Protein AF-A0AA38IDM6-F1 (afdb_monomer_lite)

Structure (mmCIF, N/CA/C/O backbone):
data_AF-A0AA38IDM6-F1
#
_entry.id   AF-A0AA38IDM6-F1
#
loop_
_atom_site.group_PDB
_atom_site.id
_atom_site.type_symbol
_atom_site.label_atom_id
_atom_site.label_alt_id
_atom_site.label_comp_id
_atom_site.label_asym_id
_atom_site.label_entity_id
_atom_site.label_seq_id
_atom_site.pdbx_PDB_ins_code
_atom_site.Cartn_x
_atom_site.Cartn_y
_atom_site.Cartn_z
_atom_site.occ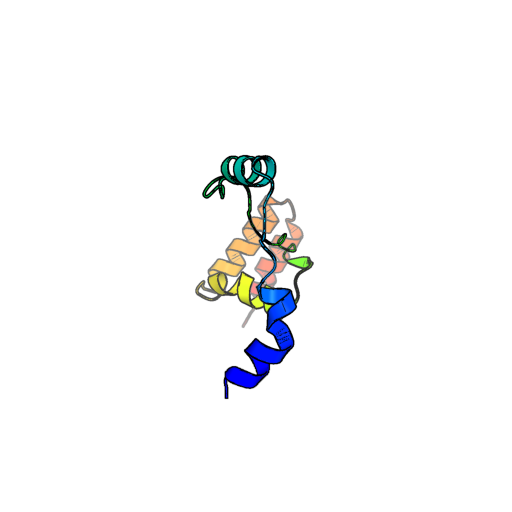upancy
_atom_site.B_iso_or_equiv
_atom_site.auth_seq_id
_atom_site.auth_comp_id
_atom_site.auth_asym_id
_atom_site.auth_atom_id
_atom_site.pdbx_PDB_model_num
ATOM 1 N N . MET A 1 1 ? 41.491 2.108 -33.154 1.00 55.41 1 MET A N 1
ATOM 2 C CA . MET A 1 1 ? 40.978 0.751 -32.843 1.00 55.41 1 MET A CA 1
ATOM 3 C C . MET A 1 1 ? 39.612 0.474 -33.495 1.00 55.41 1 MET A C 1
ATOM 5 O O . MET A 1 1 ? 39.152 -0.655 -33.440 1.00 55.41 1 MET A O 1
ATOM 9 N N . GLU A 1 2 ? 38.993 1.449 -34.174 1.00 61.47 2 GLU A N 1
ATOM 10 C CA . GLU A 1 2 ? 37.684 1.303 -34.846 1.00 61.47 2 GLU A CA 1
ATOM 11 C C . GLU A 1 2 ? 37.750 0.610 -36.220 1.00 61.47 2 GLU A C 1
ATOM 13 O O . GLU A 1 2 ? 36.785 -0.011 -36.660 1.00 61.47 2 GLU A O 1
ATOM 18 N N . SER A 1 3 ? 38.907 0.645 -36.885 1.00 75.56 3 SER A N 1
ATOM 19 C CA . SER A 1 3 ? 39.063 0.167 -38.265 1.00 75.56 3 SER A CA 1
ATOM 20 C C . SER A 1 3 ? 38.818 -1.335 -38.439 1.00 75.56 3 SER A C 1
ATOM 22 O O . SER A 1 3 ? 38.220 -1.743 -39.428 1.00 75.56 3 SER A O 1
ATOM 24 N N . ARG A 1 4 ? 39.219 -2.176 -37.474 1.00 83.06 4 ARG A N 1
ATOM 25 C CA . ARG A 1 4 ? 39.023 -3.637 -37.566 1.00 83.06 4 ARG A CA 1
ATOM 26 C C . ARG A 1 4 ? 37.552 -4.037 -37.502 1.00 83.06 4 ARG A C 1
ATOM 28 O O . ARG A 1 4 ? 37.139 -4.930 -38.231 1.00 83.06 4 ARG A O 1
ATOM 35 N N . PHE A 1 5 ? 36.773 -3.376 -36.648 1.00 87.94 5 PHE A N 1
ATOM 36 C CA . PHE A 1 5 ? 35.348 -3.660 -36.506 1.00 87.94 5 PHE A CA 1
ATOM 37 C C . PHE A 1 5 ? 34.582 -3.278 -37.775 1.00 87.94 5 PHE A C 1
ATOM 39 O O . PHE A 1 5 ? 33.802 -4.083 -38.279 1.00 87.94 5 PHE A O 1
ATOM 46 N N . LEU A 1 6 ? 34.849 -2.088 -38.321 1.00 85.31 6 LEU A N 1
ATOM 47 C CA . LEU A 1 6 ? 34.202 -1.623 -39.547 1.00 85.31 6 LEU A CA 1
ATOM 48 C C . LEU A 1 6 ? 34.562 -2.507 -40.745 1.00 85.31 6 LEU A C 1
ATOM 50 O O . LEU A 1 6 ? 33.675 -2.876 -41.502 1.00 85.31 6 LEU A O 1
ATOM 54 N N . LEU A 1 7 ? 35.825 -2.931 -40.872 1.00 84.81 7 LEU A N 1
ATOM 55 C CA . LEU A 1 7 ? 36.247 -3.858 -41.928 1.00 84.81 7 LEU A CA 1
ATOM 56 C C . LEU A 1 7 ? 35.580 -5.235 -41.802 1.00 84.81 7 LEU A C 1
ATOM 58 O O . LEU A 1 7 ? 35.127 -5.790 -42.799 1.00 84.81 7 LEU A O 1
ATOM 62 N N . ALA A 1 8 ? 35.490 -5.776 -40.584 1.00 89.75 8 ALA A N 1
ATOM 63 C CA . ALA A 1 8 ? 34.889 -7.087 -40.343 1.00 89.75 8 ALA A CA 1
ATOM 64 C C . ALA A 1 8 ? 33.374 -7.105 -40.604 1.00 89.75 8 ALA A C 1
ATOM 66 O O . ALA A 1 8 ? 32.835 -8.132 -41.011 1.00 89.75 8 ALA A O 1
ATOM 67 N N . ASN A 1 9 ? 32.695 -5.974 -40.394 1.00 89.25 9 ASN A N 1
ATOM 68 C CA . ASN A 1 9 ? 31.237 -5.878 -40.467 1.00 89.25 9 ASN A CA 1
ATOM 69 C C . ASN A 1 9 ? 30.732 -5.026 -41.642 1.00 89.25 9 ASN A C 1
ATOM 71 O O . ASN A 1 9 ? 29.528 -4.810 -41.749 1.00 89.25 9 ASN A O 1
ATOM 75 N N . ALA A 1 10 ? 31.612 -4.576 -42.545 1.00 86.38 10 ALA A N 1
ATOM 76 C CA . ALA A 1 10 ? 31.265 -3.684 -43.657 1.00 86.38 10 ALA A CA 1
ATOM 77 C C . ALA A 1 10 ? 30.086 -4.211 -44.486 1.00 86.38 10 ALA A C 1
ATOM 79 O O . ALA A 1 10 ? 29.138 -3.482 -44.745 1.00 86.38 10 ALA A O 1
ATOM 80 N N . LYS A 1 11 ? 30.090 -5.511 -44.810 1.00 85.25 11 LYS A N 1
ATOM 81 C CA . LYS A 1 11 ? 29.014 -6.164 -45.576 1.00 85.25 11 LYS A CA 1
ATOM 82 C C . LYS A 1 11 ? 27.653 -6.130 -44.877 1.00 85.25 11 LYS A C 1
ATOM 84 O O . LYS A 1 11 ? 26.632 -6.143 -45.549 1.00 85.25 11 LYS A O 1
ATOM 89 N N . TRP A 1 12 ? 27.637 -6.145 -43.544 1.00 85.50 12 TRP 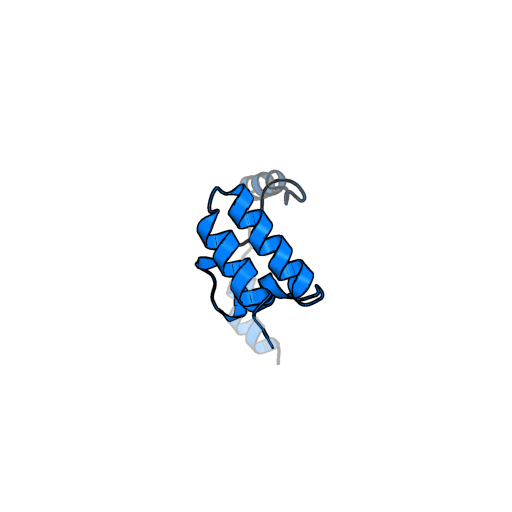A N 1
ATOM 90 C CA . TRP A 1 12 ? 26.402 -6.090 -42.760 1.00 85.50 12 TRP A CA 1
ATOM 91 C C . TRP A 1 12 ? 25.898 -4.652 -42.599 1.00 85.50 12 TRP A C 1
ATOM 93 O O . TRP A 1 12 ? 24.694 -4.424 -42.551 1.00 85.50 12 TRP A O 1
ATOM 103 N N . LEU A 1 13 ? 26.821 -3.687 -42.557 1.00 84.00 13 LEU A N 1
ATOM 104 C CA . LEU A 1 13 ? 26.521 -2.259 -42.447 1.00 84.00 13 LEU A CA 1
ATOM 105 C C . LEU A 1 13 ? 26.084 -1.628 -43.779 1.00 84.00 13 LEU A C 1
ATOM 107 O O . LEU A 1 13 ? 25.349 -0.648 -43.759 1.00 84.00 13 LEU A O 1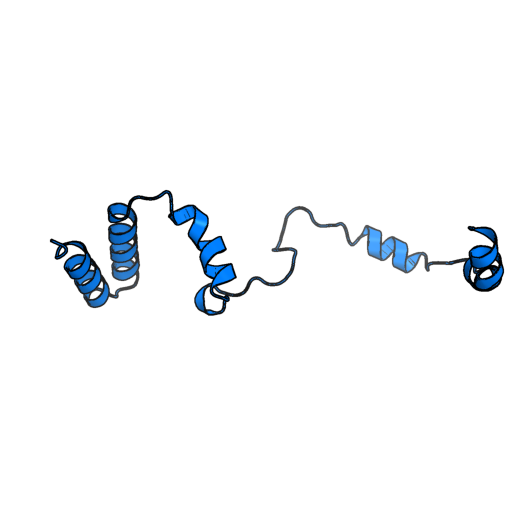
ATOM 111 N N . ASP A 1 14 ? 26.499 -2.196 -44.913 1.00 81.69 14 ASP A N 1
ATOM 112 C CA . ASP A 1 14 ? 26.170 -1.714 -46.265 1.00 81.69 14 ASP A CA 1
ATOM 113 C C . ASP A 1 14 ? 24.798 -2.203 -46.776 1.00 81.69 14 ASP A C 1
ATOM 115 O O . ASP A 1 14 ? 24.431 -2.041 -47.939 1.00 81.69 14 ASP A O 1
ATOM 119 N N . VAL A 1 15 ? 24.001 -2.833 -45.910 1.00 85.38 15 VAL A N 1
ATOM 120 C CA . VAL A 1 15 ? 22.645 -3.256 -46.261 1.00 85.38 15 VAL A CA 1
ATOM 121 C C . VAL A 1 15 ? 21.706 -2.058 -46.152 1.00 85.38 15 VAL A C 1
ATOM 123 O O . VAL A 1 15 ? 21.448 -1.549 -45.061 1.00 85.38 15 VAL A O 1
ATOM 126 N N . ALA A 1 16 ? 21.138 -1.638 -47.284 1.00 79.69 16 ALA A N 1
ATOM 127 C CA . ALA A 1 16 ? 20.088 -0.627 -47.313 1.00 79.69 16 ALA A CA 1
ATOM 128 C C . ALA A 1 16 ? 18.839 -1.133 -46.566 1.00 79.69 16 ALA A C 1
ATOM 130 O O . ALA A 1 16 ? 18.055 -1.936 -47.080 1.00 79.69 16 ALA A O 1
ATOM 131 N N . LEU A 1 17 ? 18.653 -0.660 -45.332 1.00 78.50 17 LEU A N 1
ATOM 132 C CA . LEU A 1 17 ? 17.475 -0.956 -44.523 1.00 78.50 17 LEU A CA 1
ATOM 133 C C . LEU A 1 17 ? 16.266 -0.218 -45.099 1.00 78.50 17 LEU A C 1
ATOM 135 O O . LEU A 1 17 ? 16.056 0.969 -44.856 1.00 78.50 17 LEU A O 1
ATOM 139 N N . THR A 1 18 ? 15.456 -0.940 -45.866 1.00 76.81 18 THR A N 1
ATOM 140 C CA . THR A 1 18 ? 14.168 -0.447 -46.347 1.00 76.81 18 THR A CA 1
ATOM 141 C C . THR A 1 18 ? 13.071 -0.951 -45.420 1.00 76.81 18 THR A C 1
ATOM 143 O O . THR A 1 18 ? 12.836 -2.149 -45.268 1.00 76.81 18 THR A O 1
ATOM 146 N N . PHE A 1 19 ? 12.393 -0.021 -44.756 1.00 75.62 19 PHE A N 1
ATOM 147 C CA . PHE A 1 19 ? 11.210 -0.331 -43.965 1.00 75.62 19 PHE A CA 1
ATOM 148 C C . PHE A 1 19 ? 9.982 -0.090 -44.836 1.00 75.62 19 PHE A C 1
ATOM 150 O O . PHE A 1 19 ? 9.877 0.949 -45.488 1.00 75.62 19 PHE A O 1
ATOM 157 N N . LYS A 1 20 ? 9.047 -1.044 -44.860 1.00 81.31 20 LYS A N 1
ATOM 158 C CA . LYS A 1 20 ? 7.785 -0.869 -45.589 1.00 81.31 20 LYS A CA 1
ATOM 159 C C . LYS A 1 20 ? 7.071 0.376 -45.057 1.00 81.31 20 LYS A C 1
ATOM 161 O O . LYS A 1 20 ? 6.863 0.489 -43.848 1.00 81.31 20 LYS A O 1
ATOM 166 N N . ALA A 1 21 ? 6.677 1.279 -45.953 1.00 69.06 21 ALA A N 1
ATOM 167 C CA . ALA A 1 21 ? 5.978 2.515 -45.596 1.00 69.06 21 ALA A CA 1
ATOM 168 C C . ALA A 1 21 ? 4.697 2.243 -44.782 1.00 69.06 21 ALA A C 1
ATOM 170 O O . ALA A 1 21 ? 4.406 2.968 -43.836 1.00 69.06 21 ALA A O 1
ATOM 171 N N . GLU A 1 22 ? 4.027 1.121 -45.053 1.00 68.44 22 GLU A N 1
ATOM 172 C CA . GLU A 1 22 ? 2.866 0.619 -44.306 1.00 68.44 22 GLU A CA 1
ATOM 173 C C . GLU A 1 22 ? 3.151 0.432 -42.801 1.00 68.44 22 GLU A C 1
ATOM 175 O O . GLU A 1 22 ? 2.313 0.742 -41.958 1.00 68.44 22 GLU A O 1
ATOM 180 N N . ILE A 1 23 ? 4.359 -0.020 -42.437 1.00 64.69 23 ILE A N 1
ATOM 181 C CA . ILE A 1 23 ? 4.783 -0.202 -41.037 1.00 64.69 23 ILE A CA 1
ATOM 182 C C . ILE A 1 23 ? 5.085 1.159 -40.393 1.00 64.69 23 ILE A C 1
ATOM 184 O O . ILE A 1 23 ? 4.792 1.379 -39.217 1.00 64.69 23 ILE A O 1
ATOM 188 N N . ALA A 1 24 ? 5.652 2.093 -41.161 1.00 61.41 24 ALA A N 1
ATOM 189 C CA . ALA A 1 24 ? 5.917 3.449 -40.694 1.00 61.41 24 ALA A CA 1
ATOM 190 C C . ALA A 1 24 ? 4.615 4.233 -40.450 1.00 61.41 24 ALA A C 1
ATOM 192 O O . ALA A 1 24 ? 4.529 4.976 -39.475 1.00 61.41 24 ALA A O 1
ATOM 193 N N . GLU A 1 25 ? 3.590 4.041 -41.282 1.00 63.06 25 GLU A N 1
ATOM 194 C CA . GLU A 1 25 ? 2.261 4.638 -41.105 1.00 63.06 25 GLU A CA 1
ATOM 195 C C . GLU A 1 25 ? 1.461 3.982 -39.977 1.00 63.06 25 GLU A C 1
ATOM 197 O O . GLU A 1 25 ? 0.909 4.700 -39.141 1.00 63.06 25 GLU A O 1
ATOM 202 N N . ALA A 1 26 ? 1.498 2.651 -39.850 1.00 61.56 26 ALA A N 1
ATOM 203 C CA . ALA A 1 26 ? 0.913 1.951 -38.704 1.00 61.56 26 ALA A CA 1
ATOM 204 C C . ALA A 1 26 ? 1.527 2.423 -37.368 1.00 61.56 26 ALA A C 1
ATOM 206 O O . ALA A 1 26 ? 0.832 2.560 -36.359 1.00 61.56 26 ALA A O 1
ATOM 207 N N . ASN A 1 27 ? 2.823 2.754 -37.355 1.00 58.75 27 ASN A N 1
ATOM 208 C CA . ASN A 1 27 ? 3.491 3.330 -36.186 1.00 58.75 27 ASN A CA 1
ATOM 209 C C . ASN A 1 27 ? 3.136 4.804 -35.921 1.00 58.75 27 ASN A C 1
ATOM 211 O O . ASN A 1 27 ? 3.231 5.233 -34.774 1.00 58.75 27 ASN A O 1
ATOM 215 N N . LYS A 1 28 ? 2.680 5.569 -36.924 1.00 58.34 28 LYS A N 1
ATOM 216 C CA . LYS A 1 28 ? 2.135 6.926 -36.717 1.00 58.34 28 LYS A CA 1
ATOM 217 C C . LYS A 1 28 ? 0.752 6.885 -36.062 1.00 58.34 28 LYS A C 1
ATOM 219 O O . LYS A 1 28 ? 0.454 7.747 -35.241 1.00 58.34 28 LYS A O 1
ATOM 224 N N . THR A 1 29 ? -0.073 5.880 -36.377 1.00 52.81 29 THR A N 1
ATOM 225 C CA . THR A 1 29 ? -1.364 5.655 -35.695 1.00 52.81 29 THR A CA 1
ATOM 226 C C . THR A 1 29 ? -1.197 5.043 -34.306 1.00 52.81 29 THR A C 1
ATOM 228 O O . THR A 1 29 ? -2.021 5.278 -33.424 1.00 52.81 29 THR A O 1
ATOM 231 N N . ASN A 1 30 ? -0.088 4.334 -34.065 1.00 52.41 30 ASN A N 1
ATOM 232 C CA . ASN A 1 30 ? 0.371 3.964 -32.727 1.00 52.41 30 ASN A CA 1
ATOM 233 C C . ASN A 1 30 ? 1.030 5.167 -32.042 1.00 52.41 30 ASN A C 1
ATOM 235 O O . ASN A 1 30 ? 2.185 5.111 -31.616 1.00 52.41 30 ASN A O 1
ATOM 239 N N . LEU A 1 31 ? 0.278 6.262 -31.902 1.00 52.53 31 LEU A N 1
ATOM 240 C CA . LEU A 1 31 ? 0.643 7.329 -30.985 1.00 52.53 31 LEU A CA 1
ATOM 241 C C . LEU A 1 31 ? 1.017 6.674 -29.650 1.00 52.53 31 LEU A C 1
ATOM 243 O O . LEU A 1 31 ? 0.273 5.822 -29.133 1.00 52.53 31 LEU A O 1
ATOM 247 N N . PRO A 1 32 ? 2.148 7.038 -29.030 1.00 50.34 32 PRO A N 1
ATOM 248 C CA . PRO A 1 32 ? 2.292 6.779 -27.628 1.00 50.34 32 PRO A CA 1
ATOM 249 C C . PRO A 1 32 ? 1.184 7.593 -26.933 1.00 50.34 32 PRO A C 1
ATOM 251 O O . PRO A 1 32 ? 1.419 8.726 -26.563 1.00 50.34 32 PRO A O 1
ATOM 254 N N . GLY A 1 33 ? -0.005 7.005 -26.742 1.00 48.56 33 GLY A N 1
ATOM 255 C CA . GLY A 1 33 ? -1.038 7.389 -25.787 1.00 48.56 33 GLY A CA 1
ATOM 256 C C . GLY A 1 33 ? -0.451 7.668 -24.407 1.00 48.56 33 GLY A C 1
ATOM 257 O O . GLY A 1 33 ? -0.455 6.845 -23.494 1.00 48.56 33 GLY A O 1
ATOM 258 N N . THR A 1 34 ? 0.123 8.846 -24.259 1.00 52.25 34 THR A N 1
ATOM 259 C CA . THR A 1 34 ? 0.125 9.592 -23.023 1.00 52.25 34 THR A CA 1
ATOM 260 C C . THR A 1 34 ? -1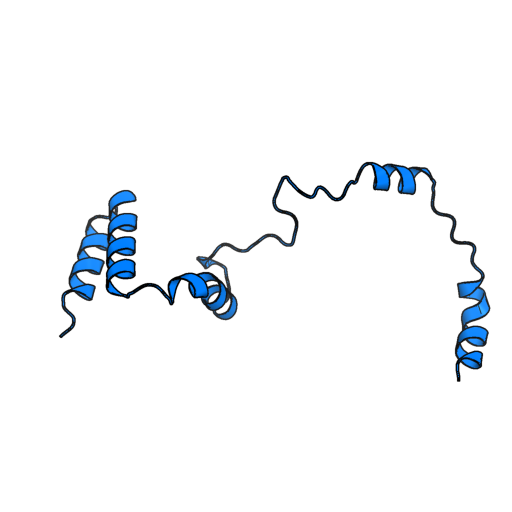.351 9.864 -22.758 1.00 52.25 34 THR A C 1
ATOM 262 O O . THR A 1 34 ? -1.991 10.523 -23.567 1.00 52.25 34 THR A O 1
ATOM 265 N N . SER A 1 35 ? -1.913 9.308 -21.687 1.00 56.25 35 SER A N 1
ATOM 266 C CA . SER A 1 35 ? -3.328 9.441 -21.287 1.00 56.25 35 SER A CA 1
ATOM 267 C C . SER A 1 35 ? -4.366 8.570 -22.029 1.00 56.25 35 SER A C 1
ATOM 269 O O . SER A 1 35 ? -5.162 9.021 -22.836 1.00 56.25 35 SER A O 1
ATOM 271 N N . SER A 1 36 ? -4.402 7.276 -21.707 1.00 59.31 36 SER A N 1
ATOM 272 C CA . SER A 1 36 ? -5.594 6.599 -21.152 1.00 59.31 36 SER A CA 1
ATOM 273 C C . SER A 1 36 ? -5.356 5.083 -21.158 1.00 59.31 36 SER A C 1
ATOM 275 O O . SER A 1 36 ? -4.979 4.493 -22.164 1.00 59.31 36 SER A O 1
ATOM 277 N N . GLY A 1 37 ? -5.494 4.445 -19.994 1.00 56.81 37 GLY A N 1
ATOM 278 C CA . GLY A 1 37 ? -5.187 3.024 -19.798 1.00 56.81 37 GLY A CA 1
ATOM 279 C C . GLY A 1 37 ? -3.751 2.772 -19.329 1.00 56.81 37 GLY A C 1
ATOM 280 O O . GLY A 1 37 ? -2.782 3.286 -19.881 1.00 56.81 37 GLY A O 1
ATOM 281 N N . SER A 1 38 ? -3.621 1.995 -18.252 1.00 57.00 38 SER A N 1
ATOM 282 C CA . SER A 1 38 ? -2.360 1.630 -17.593 1.00 57.00 38 SER A CA 1
ATOM 283 C C . SER A 1 38 ? -1.316 1.082 -18.581 1.00 57.00 38 SER A C 1
ATOM 285 O O . SER A 1 38 ? -1.278 -0.118 -18.845 1.00 57.00 38 SER A O 1
ATOM 287 N N . ARG A 1 39 ? -0.419 1.937 -19.079 1.00 66.31 39 ARG A N 1
ATOM 288 C CA . ARG A 1 39 ? 0.771 1.516 -19.828 1.00 66.31 39 ARG A CA 1
ATOM 289 C C . ARG A 1 39 ? 1.861 0.999 -18.891 1.00 66.31 39 ARG A C 1
ATOM 291 O O . ARG A 1 39 ? 2.117 1.584 -17.840 1.00 66.31 39 ARG A O 1
ATOM 298 N N . GLY A 1 40 ? 2.512 -0.090 -19.301 1.00 71.88 40 GLY A N 1
ATOM 299 C CA . GLY A 1 40 ? 3.617 -0.736 -18.587 1.00 71.88 40 GLY A CA 1
ATOM 300 C C . GLY A 1 40 ? 3.341 -2.197 -18.220 1.00 71.88 40 GLY A C 1
ATOM 301 O O . GLY A 1 40 ? 2.279 -2.745 -18.504 1.00 71.88 40 GLY A O 1
ATOM 302 N N . ARG A 1 41 ? 4.322 -2.846 -17.578 1.00 77.38 41 ARG A N 1
ATOM 303 C CA . ARG A 1 41 ? 4.192 -4.225 -17.080 1.00 77.38 41 ARG A CA 1
ATOM 304 C C . ARG A 1 41 ? 2.980 -4.334 -16.137 1.00 77.38 41 ARG A C 1
ATOM 306 O O . ARG A 1 41 ? 2.902 -3.533 -15.199 1.00 77.38 41 ARG A O 1
ATOM 313 N N . PRO A 1 42 ? 2.099 -5.344 -16.296 1.00 82.38 42 PRO A N 1
ATOM 314 C CA . PRO A 1 42 ? 0.993 -5.576 -15.373 1.00 82.38 42 PRO A CA 1
ATOM 315 C C . PRO A 1 42 ? 1.472 -5.614 -13.919 1.00 82.38 42 PRO A C 1
ATOM 317 O O . PRO A 1 42 ? 2.396 -6.355 -13.559 1.00 82.38 42 PRO A O 1
ATOM 320 N N . LYS A 1 43 ? 0.860 -4.789 -13.067 1.00 84.19 43 LYS A N 1
ATOM 321 C CA . LYS A 1 43 ? 1.206 -4.730 -11.645 1.00 84.19 43 LYS A CA 1
ATOM 322 C C . LYS A 1 43 ? 0.576 -5.921 -10.928 1.00 84.19 43 LYS A C 1
ATOM 324 O O . LYS A 1 43 ? -0.636 -6.100 -10.954 1.00 84.19 43 LYS A O 1
ATOM 329 N N . LYS A 1 44 ? 1.393 -6.704 -10.217 1.00 89.38 44 LYS A N 1
ATOM 330 C CA . LYS A 1 44 ? 0.885 -7.744 -9.312 1.00 89.38 44 LYS A CA 1
ATOM 331 C C . LYS A 1 44 ? 0.050 -7.114 -8.195 1.00 89.38 44 LYS A C 1
ATOM 333 O O . LYS A 1 44 ? 0.435 -6.071 -7.646 1.00 89.38 44 LYS A O 1
ATOM 338 N N . LEU A 1 45 ? -1.027 -7.795 -7.800 1.00 93.25 45 LEU A N 1
ATOM 339 C CA . LEU A 1 45 ? -1.794 -7.470 -6.596 1.00 93.25 45 LEU A CA 1
ATOM 340 C C . LEU A 1 45 ? -0.875 -7.449 -5.364 1.00 93.25 45 LEU A C 1
ATOM 342 O O . LEU A 1 45 ? 0.155 -8.130 -5.324 1.00 93.25 45 LEU A O 1
ATOM 346 N N . PHE A 1 46 ? -1.226 -6.649 -4.355 1.00 93.75 46 PHE A N 1
ATOM 347 C CA . PHE A 1 46 ? -0.471 -6.574 -3.100 1.00 93.75 46 PHE A CA 1
ATOM 348 C C . PHE A 1 46 ? -0.184 -7.952 -2.469 1.00 93.75 46 PHE A C 1
ATOM 350 O O . PHE A 1 46 ? 0.997 -8.225 -2.241 1.00 93.75 46 PHE A O 1
ATOM 357 N N . PRO A 1 47 ? -1.171 -8.858 -2.269 1.00 95.06 47 PRO A N 1
ATOM 358 C CA . PRO A 1 47 ? -0.915 -10.176 -1.675 1.00 95.06 47 PRO A CA 1
ATOM 359 C C . PRO A 1 47 ? 0.095 -11.015 -2.471 1.00 95.06 47 PRO A C 1
ATOM 361 O O . PRO A 1 47 ? 0.948 -11.657 -1.865 1.00 95.06 47 PRO A O 1
ATOM 364 N N . GLN A 1 48 ? 0.071 -10.906 -3.804 1.00 95.44 48 GLN A N 1
ATOM 365 C CA . GLN A 1 48 ? 0.904 -11.663 -4.752 1.00 95.44 48 GLN A CA 1
ATOM 366 C C . GLN A 1 48 ? 2.305 -11.061 -4.986 1.00 95.44 48 GLN A C 1
ATOM 368 O O . GLN A 1 48 ? 3.077 -11.532 -5.825 1.00 95.44 48 GLN A O 1
ATOM 373 N N . SER A 1 49 ? 2.628 -9.956 -4.312 1.00 94.94 49 SER A N 1
ATOM 374 C CA . SER A 1 49 ? 3.912 -9.264 -4.456 1.00 94.94 49 SER A CA 1
ATOM 375 C C . SER A 1 49 ? 4.973 -9.843 -3.511 1.00 94.94 49 SER A C 1
ATOM 377 O O . SER A 1 49 ? 4.651 -10.282 -2.408 1.00 94.94 49 SER A O 1
ATOM 379 N N . SER A 1 50 ? 6.250 -9.781 -3.905 1.00 95.50 50 SER A N 1
ATOM 380 C CA . SER A 1 50 ? 7.366 -10.145 -3.018 1.00 95.50 50 SER A CA 1
ATOM 381 C C . SER A 1 50 ? 7.478 -9.176 -1.836 1.00 95.50 50 SER A C 1
ATOM 383 O O . SER A 1 50 ? 7.018 -8.033 -1.918 1.00 95.50 50 SER A O 1
ATOM 385 N N . SER A 1 51 ? 8.147 -9.587 -0.756 1.00 96.75 51 SER A N 1
ATOM 386 C CA . SER A 1 51 ? 8.352 -8.744 0.433 1.00 96.75 51 SER A CA 1
ATOM 387 C C . SER A 1 51 ? 9.043 -7.418 0.100 1.00 96.75 51 SER A C 1
ATOM 389 O O . SER A 1 51 ? 8.615 -6.367 0.570 1.00 96.75 51 SER A O 1
ATOM 391 N N . LYS A 1 52 ? 10.049 -7.430 -0.791 1.00 96.44 52 LYS A N 1
ATOM 392 C CA . LYS A 1 52 ? 10.730 -6.209 -1.265 1.00 96.44 52 LYS A CA 1
ATOM 393 C C . LYS A 1 52 ? 9.760 -5.243 -1.950 1.00 96.44 52 LYS A C 1
ATOM 395 O O . LYS A 1 52 ? 9.815 -4.040 -1.716 1.00 96.44 52 LYS A O 1
ATOM 400 N N . THR A 1 53 ? 8.850 -5.758 -2.775 1.00 94.75 53 THR A N 1
ATOM 401 C CA . THR A 1 53 ? 7.833 -4.937 -3.441 1.00 94.75 53 THR A CA 1
ATOM 402 C C . THR A 1 53 ? 6.751 -4.462 -2.470 1.00 94.75 53 THR A C 1
ATOM 404 O O . THR A 1 53 ? 6.321 -3.320 -2.587 1.00 94.75 53 THR A O 1
ATOM 407 N N . LYS A 1 54 ? 6.327 -5.289 -1.502 1.00 95.69 54 LYS A N 1
ATOM 408 C CA . LYS A 1 54 ? 5.375 -4.883 -0.452 1.00 95.69 54 LYS A CA 1
ATOM 409 C C . LYS A 1 54 ? 5.923 -3.718 0.377 1.00 95.69 54 LYS A C 1
ATOM 411 O O . LYS A 1 54 ? 5.201 -2.746 0.550 1.00 95.69 54 LYS A O 1
ATOM 416 N N . LYS A 1 55 ? 7.205 -3.759 0.773 1.00 95.62 55 LYS A N 1
ATOM 417 C CA . LYS A 1 55 ? 7.878 -2.650 1.479 1.00 95.62 55 LYS A CA 1
ATOM 418 C C . LYS A 1 55 ? 7.776 -1.332 0.707 1.00 95.62 55 LYS A C 1
ATOM 420 O O . LYS A 1 55 ? 7.265 -0.361 1.241 1.00 95.62 55 LYS A O 1
ATOM 425 N N . ARG A 1 56 ? 8.144 -1.333 -0.580 1.00 94.06 56 ARG A N 1
ATOM 426 C CA . ARG A 1 56 ? 8.018 -0.146 -1.451 1.00 94.06 56 ARG A CA 1
ATOM 427 C C . ARG A 1 56 ? 6.575 0.347 -1.588 1.00 94.06 56 ARG A C 1
ATOM 429 O O . ARG A 1 56 ? 6.329 1.540 -1.636 1.00 94.06 56 ARG A O 1
ATOM 436 N N . LYS A 1 57 ? 5.600 -0.565 -1.663 1.00 93.44 57 LYS A N 1
ATOM 437 C CA . LYS A 1 57 ? 4.176 -0.197 -1.764 1.00 93.44 57 LYS A CA 1
ATOM 438 C C . LYS A 1 57 ? 3.628 0.439 -0.478 1.00 93.44 57 LYS A C 1
ATOM 440 O O . LYS A 1 57 ? 2.693 1.223 -0.569 1.00 93.44 57 LYS A O 1
ATOM 445 N N . VAL A 1 58 ? 4.175 0.081 0.686 1.00 95.56 58 VAL A N 1
ATOM 446 C CA . VAL A 1 58 ? 3.756 0.578 2.012 1.00 95.56 58 VAL A CA 1
ATOM 447 C C . VAL A 1 58 ? 4.560 1.808 2.446 1.00 95.56 58 VAL A C 1
ATOM 449 O O . VAL A 1 58 ? 4.194 2.449 3.416 1.00 95.56 58 VAL A O 1
ATOM 452 N N . GLU A 1 59 ? 5.608 2.191 1.716 1.00 94.75 59 GLU A N 1
ATOM 453 C CA . GLU A 1 59 ? 6.504 3.304 2.063 1.00 94.75 59 GLU A CA 1
ATOM 454 C C . GLU A 1 59 ? 5.763 4.617 2.363 1.00 94.75 59 GLU A C 1
ATOM 456 O O . GLU A 1 59 ? 6.049 5.273 3.357 1.00 94.75 59 GLU A O 1
ATOM 461 N N . LEU A 1 60 ? 4.720 4.938 1.588 1.00 89.62 60 LEU A N 1
ATOM 462 C CA . LEU A 1 60 ? 3.870 6.115 1.821 1.00 89.62 60 LEU A CA 1
ATOM 463 C C . LEU A 1 60 ? 3.100 6.073 3.153 1.00 89.62 60 LEU A C 1
ATOM 465 O O . LEU A 1 60 ? 2.737 7.118 3.683 1.00 89.62 60 LEU A O 1
ATOM 469 N N . LEU A 1 61 ? 2.835 4.879 3.687 1.00 93.81 61 LEU A N 1
ATOM 470 C CA . LEU A 1 61 ? 2.117 4.685 4.947 1.00 93.81 61 LEU A CA 1
ATOM 471 C C . LEU A 1 61 ? 3.033 4.823 6.168 1.00 93.81 61 LEU A C 1
ATOM 473 O O . LEU A 1 61 ? 2.525 5.019 7.265 1.00 93.81 61 LEU A O 1
ATOM 477 N N . LEU A 1 62 ? 4.359 4.753 5.999 1.00 91.00 62 LEU A N 1
ATOM 478 C CA . LEU A 1 62 ? 5.312 4.829 7.116 1.00 91.00 62 LEU A CA 1
ATOM 479 C C . LEU A 1 62 ? 5.356 6.210 7.781 1.00 91.00 62 LEU A C 1
ATOM 481 O O . LEU A 1 62 ? 5.766 6.317 8.930 1.00 91.00 62 LEU A O 1
ATOM 485 N N . ASN A 1 63 ? 4.903 7.253 7.083 1.00 91.00 63 ASN A N 1
ATOM 486 C CA . ASN A 1 63 ? 4.824 8.612 7.624 1.00 91.00 63 ASN A CA 1
ATOM 487 C C . ASN A 1 63 ? 3.536 8.864 8.432 1.00 91.00 63 ASN A C 1
ATOM 489 O O . ASN A 1 63 ? 3.330 9.965 8.937 1.00 91.00 63 ASN A O 1
ATOM 493 N N . ILE A 1 64 ? 2.635 7.881 8.510 1.00 94.31 64 ILE A N 1
ATOM 494 C CA . ILE A 1 64 ? 1.365 7.983 9.232 1.00 94.31 64 ILE A CA 1
ATOM 495 C C . ILE A 1 64 ? 1.551 7.401 10.633 1.00 94.31 64 ILE A C 1
ATOM 497 O O . ILE A 1 64 ? 2.219 6.384 10.802 1.00 94.31 64 ILE A O 1
ATOM 501 N N . THR A 1 65 ? 0.937 8.030 11.638 1.00 93.38 65 THR A N 1
ATOM 502 C CA . THR A 1 65 ? 1.041 7.546 13.017 1.00 93.38 65 THR A CA 1
ATOM 503 C C . THR A 1 65 ? 0.377 6.169 13.182 1.00 93.38 65 THR A C 1
ATOM 505 O O . THR A 1 65 ? -0.638 5.894 12.520 1.00 93.38 65 THR A O 1
ATOM 508 N N . PRO A 1 66 ? 0.909 5.294 14.055 1.00 91.88 66 PRO A N 1
ATOM 509 C CA . PRO A 1 66 ? 0.345 3.967 14.289 1.00 91.88 66 PRO A CA 1
ATOM 510 C C . PRO A 1 66 ? -1.139 4.000 14.674 1.00 91.88 66 PRO A C 1
ATOM 512 O O . PRO A 1 66 ? -1.916 3.191 14.174 1.00 91.88 66 PRO A O 1
ATOM 515 N N . GLU A 1 67 ? -1.570 4.979 15.471 1.00 92.75 67 GLU A N 1
ATOM 516 C CA . GLU A 1 67 ? -2.961 5.117 15.927 1.00 92.75 67 GLU A CA 1
ATOM 517 C C . GLU A 1 67 ? -3.903 5.359 14.744 1.00 92.75 67 GLU A C 1
ATOM 519 O O . GLU A 1 67 ? -4.963 4.738 14.632 1.00 92.75 67 GLU A O 1
ATOM 524 N N . ARG A 1 68 ? -3.492 6.218 13.800 1.00 94.25 68 ARG A N 1
ATOM 525 C CA . ARG A 1 68 ? -4.261 6.481 12.578 1.00 94.25 68 ARG A CA 1
ATOM 526 C C . ARG A 1 68 ? -4.324 5.254 11.674 1.00 94.25 68 ARG A C 1
ATOM 528 O O . ARG A 1 68 ? -5.373 5.004 11.081 1.00 94.25 68 ARG A O 1
ATOM 535 N N . LEU A 1 69 ? -3.239 4.483 11.567 1.00 95.00 69 LEU A N 1
ATOM 536 C CA . LEU A 1 69 ? -3.217 3.240 10.786 1.00 95.00 69 LEU A CA 1
ATOM 537 C C . LEU A 1 69 ? -4.110 2.157 11.404 1.00 95.00 69 LEU A C 1
ATOM 539 O O . LEU A 1 69 ? -4.844 1.481 10.677 1.00 95.00 69 LEU A O 1
ATOM 543 N N . ASN A 1 70 ? -4.095 2.027 12.729 1.00 94.56 70 ASN A N 1
ATOM 544 C CA . ASN A 1 70 ? -4.935 1.090 13.472 1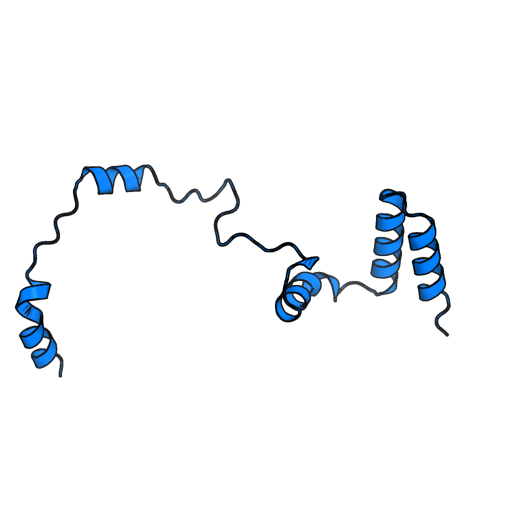.00 94.56 70 ASN A CA 1
ATOM 545 C C . ASN A 1 70 ? -6.417 1.426 13.288 1.00 94.56 70 ASN A C 1
ATOM 547 O O . ASN A 1 70 ? -7.197 0.572 12.857 1.00 94.56 70 ASN A O 1
ATOM 551 N N . PHE A 1 71 ? -6.784 2.695 13.479 1.00 94.62 71 PHE A N 1
ATOM 552 C CA . PHE A 1 71 ? -8.152 3.161 13.272 1.00 94.62 71 PHE A CA 1
ATOM 553 C C . PHE A 1 71 ? -8.610 2.998 11.814 1.00 94.62 71 PHE A C 1
ATOM 555 O O . PHE A 1 71 ? -9.711 2.514 11.548 1.00 94.62 71 PHE A O 1
ATOM 562 N N . ALA A 1 72 ? -7.757 3.330 10.837 1.00 95.75 72 ALA A N 1
ATOM 563 C CA . ALA A 1 72 ? -8.068 3.113 9.424 1.00 95.75 72 ALA A CA 1
ATOM 564 C C . ALA A 1 72 ? -8.309 1.624 9.121 1.00 95.75 72 ALA A C 1
ATOM 566 O O . ALA A 1 72 ? -9.263 1.274 8.419 1.00 95.75 72 ALA A O 1
ATOM 567 N N . THR A 1 73 ? -7.487 0.738 9.687 1.00 95.94 73 THR A N 1
ATOM 568 C CA . THR A 1 73 ? -7.641 -0.714 9.547 1.00 95.94 73 THR A CA 1
ATOM 569 C C . THR A 1 73 ? -8.974 -1.176 10.132 1.00 95.94 73 THR A C 1
ATOM 571 O O . THR A 1 73 ? -9.747 -1.830 9.428 1.00 95.94 73 THR A O 1
ATOM 574 N N . GLU A 1 74 ? -9.309 -0.762 11.356 1.00 96.62 74 GLU A N 1
ATOM 575 C CA . GLU A 1 74 ? -10.598 -1.051 11.993 1.00 96.62 74 GLU A CA 1
ATOM 576 C C . GLU A 1 74 ? -11.779 -0.616 11.106 1.00 96.62 74 GLU A C 1
ATOM 578 O O . GLU A 1 74 ? -12.678 -1.411 10.808 1.00 96.62 74 GLU A O 1
ATOM 583 N N . MET A 1 75 ? -11.757 0.624 10.610 1.00 97.31 75 MET A N 1
ATOM 584 C CA . MET A 1 75 ? -12.834 1.174 9.786 1.00 97.31 75 MET A CA 1
ATOM 585 C C . MET A 1 75 ? -12.997 0.433 8.456 1.00 97.31 75 MET A C 1
ATOM 587 O O . MET A 1 75 ? -14.126 0.177 8.026 1.00 97.31 75 MET A O 1
ATOM 591 N N . THR A 1 76 ? -11.898 0.024 7.812 1.00 97.69 76 THR A N 1
ATOM 592 C CA . THR A 1 76 ? -11.973 -0.778 6.576 1.00 97.69 76 THR A CA 1
ATOM 593 C C . THR A 1 76 ? -12.574 -2.167 6.814 1.00 97.69 76 THR A C 1
ATOM 595 O O . THR A 1 76 ? -13.326 -2.664 5.971 1.00 97.69 76 THR A O 1
ATOM 598 N N . LEU A 1 77 ? -12.307 -2.785 7.970 1.00 97.56 77 LEU A N 1
ATOM 599 C CA . LEU A 1 77 ? -12.897 -4.068 8.357 1.00 97.56 77 LEU A CA 1
ATOM 600 C C . LEU A 1 77 ? -14.396 -3.928 8.641 1.00 97.56 77 LEU A C 1
ATO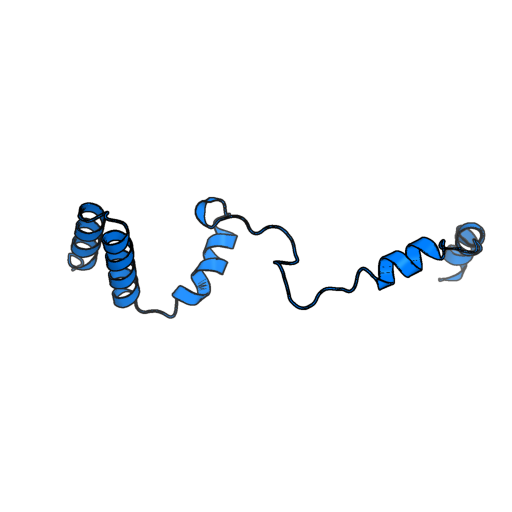M 602 O O . LEU A 1 77 ? -15.182 -4.712 8.102 1.00 97.56 77 LEU A O 1
ATOM 606 N N . ARG A 1 78 ? -14.802 -2.892 9.390 1.00 96.81 78 ARG A N 1
ATOM 607 C CA . ARG A 1 78 ? -16.217 -2.578 9.660 1.00 96.81 78 ARG A CA 1
ATOM 608 C C . ARG A 1 78 ? -16.999 -2.324 8.378 1.00 96.81 78 ARG A C 1
ATOM 610 O O . ARG A 1 78 ? -18.064 -2.910 8.196 1.00 96.81 78 ARG A O 1
ATOM 617 N N . LYS A 1 79 ? -16.452 -1.510 7.467 1.00 97.44 79 LYS A N 1
ATOM 618 C CA . LYS A 1 79 ? -17.064 -1.225 6.159 1.00 97.44 79 LYS A CA 1
ATOM 619 C C . LYS A 1 79 ? -17.235 -2.491 5.317 1.00 97.44 79 LYS A C 1
ATOM 621 O O . LYS A 1 79 ? -18.210 -2.611 4.588 1.00 97.44 79 LYS A O 1
ATOM 626 N N . GLY A 1 80 ? -16.314 -3.445 5.443 1.00 96.69 80 GLY A N 1
ATOM 627 C CA . GLY A 1 80 ? -16.412 -4.760 4.809 1.00 96.69 80 GLY A CA 1
ATOM 628 C C . GLY A 1 80 ? -17.288 -5.775 5.555 1.00 96.69 80 GLY A C 1
ATOM 629 O O . GLY A 1 80 ? -17.215 -6.953 5.224 1.00 96.69 80 GLY A O 1
ATOM 630 N N . GLY A 1 81 ? -18.040 -5.372 6.588 1.00 97.12 81 GLY A N 1
ATOM 631 C CA . GLY A 1 81 ? -18.916 -6.252 7.375 1.00 97.12 81 GLY A CA 1
ATOM 632 C C . GLY A 1 81 ? -18.201 -7.157 8.388 1.00 97.12 81 GLY A C 1
ATOM 633 O O . GLY A 1 81 ? -18.852 -7.893 9.125 1.00 97.12 81 GLY A O 1
ATOM 634 N N . ARG A 1 82 ? -16.869 -7.085 8.488 1.00 97.25 82 ARG A N 1
ATOM 635 C CA . ARG A 1 82 ? -16.038 -7.944 9.347 1.00 97.25 82 ARG A CA 1
ATOM 636 C C . ARG A 1 82 ? -15.923 -7.356 10.755 1.00 97.25 82 ARG A C 1
ATOM 638 O O . ARG A 1 82 ? -14.855 -6.900 11.162 1.00 97.25 82 ARG A O 1
ATOM 645 N N . ARG A 1 83 ? -17.044 -7.324 11.484 1.00 96.12 83 ARG A N 1
ATOM 646 C CA . ARG A 1 83 ? -17.137 -6.679 12.810 1.00 96.12 83 ARG A CA 1
ATOM 647 C C . ARG A 1 83 ? -16.252 -7.340 13.865 1.00 96.12 83 ARG A C 1
ATOM 649 O O . ARG A 1 83 ? -15.627 -6.623 14.638 1.00 96.12 83 ARG A O 1
ATOM 656 N N . ASP A 1 84 ? -16.152 -8.667 13.863 1.00 97.00 84 ASP A N 1
ATOM 657 C CA . ASP A 1 84 ? -15.329 -9.382 14.847 1.00 97.00 84 ASP A CA 1
ATOM 658 C C . ASP A 1 84 ? -13.836 -9.142 14.618 1.00 97.00 84 ASP A C 1
ATOM 660 O O . ASP A 1 84 ? -13.115 -8.830 15.559 1.00 97.00 84 ASP A O 1
ATOM 664 N N . ALA A 1 85 ? -13.384 -9.157 13.360 1.00 96.38 85 ALA A N 1
ATOM 665 C CA . ALA A 1 85 ? -12.008 -8.796 13.024 1.00 96.38 85 ALA A CA 1
ATOM 666 C C . ALA A 1 85 ? -11.682 -7.346 13.425 1.00 96.38 85 ALA A C 1
ATOM 668 O O . ALA A 1 85 ? -10.594 -7.077 13.922 1.00 96.38 85 ALA A O 1
ATOM 669 N N . ALA A 1 86 ? -12.625 -6.414 13.240 1.00 96.44 86 ALA A N 1
ATOM 670 C CA . ALA A 1 86 ? -12.457 -5.033 13.686 1.00 96.44 86 ALA A CA 1
ATOM 671 C C . ALA A 1 86 ? -12.329 -4.929 15.216 1.00 96.44 86 ALA A C 1
ATOM 673 O O . ALA A 1 86 ? -11.487 -4.178 15.700 1.00 96.44 86 ALA A O 1
ATOM 674 N N . ARG A 1 87 ? -13.123 -5.705 15.969 1.00 95.44 87 ARG A N 1
ATOM 675 C CA . ARG A 1 87 ? -13.036 -5.764 17.436 1.00 95.44 87 ARG A CA 1
ATOM 676 C C . ARG A 1 87 ? -11.664 -6.261 17.894 1.00 95.44 87 ARG A C 1
ATOM 678 O O . ARG A 1 87 ? -11.044 -5.601 18.713 1.00 95.44 87 ARG A O 1
ATOM 685 N N . ILE A 1 88 ? -11.171 -7.347 17.299 1.00 95.38 88 ILE A N 1
ATOM 686 C CA . ILE A 1 88 ? -9.849 -7.909 17.617 1.00 95.38 88 ILE A CA 1
ATOM 687 C C . ILE A 1 88 ? -8.738 -6.885 17.355 1.00 95.38 88 ILE A C 1
ATOM 689 O O . ILE A 1 88 ? -7.853 -6.718 18.187 1.00 95.38 88 ILE A O 1
ATOM 693 N N . VAL A 1 89 ? -8.779 -6.179 16.216 1.00 93.69 89 VAL A N 1
ATOM 694 C CA . VAL A 1 89 ? -7.788 -5.130 15.915 1.00 93.69 89 VAL A CA 1
ATOM 695 C C . VAL A 1 89 ? -7.812 -4.050 16.990 1.00 93.69 89 VAL A C 1
ATOM 697 O O . VAL A 1 89 ? -6.755 -3.720 17.514 1.00 93.69 89 VAL A O 1
ATOM 700 N N . LYS A 1 90 ? -9.000 -3.555 17.351 1.00 93.25 90 LYS A N 1
ATOM 701 C CA . LYS A 1 90 ? -9.160 -2.543 18.397 1.00 93.25 90 LYS A CA 1
ATOM 702 C C . LYS A 1 90 ? -8.567 -3.014 19.727 1.00 93.25 90 LYS A C 1
ATOM 704 O O . LYS A 1 90 ? -7.703 -2.336 20.274 1.00 93.25 90 LYS A O 1
ATOM 709 N N . GLU A 1 91 ? -8.962 -4.201 20.185 1.00 93.81 91 GLU A N 1
ATOM 710 C CA . GLU A 1 91 ? -8.484 -4.797 21.435 1.00 93.81 91 GLU A CA 1
ATOM 711 C C . GLU A 1 91 ? -6.958 -4.929 21.450 1.00 93.81 91 GLU A C 1
ATOM 713 O O . GLU A 1 91 ? -6.321 -4.438 22.374 1.00 93.81 91 GLU A O 1
ATOM 718 N N . ILE A 1 92 ? -6.345 -5.502 20.410 1.00 93.19 92 ILE A N 1
ATOM 719 C CA . ILE A 1 92 ? -4.881 -5.656 20.332 1.00 93.19 92 ILE A CA 1
ATOM 720 C C . ILE A 1 92 ? -4.175 -4.298 20.396 1.00 93.19 92 ILE A C 1
ATOM 722 O O . ILE A 1 92 ? -3.126 -4.177 21.024 1.00 93.19 92 ILE A O 1
ATOM 726 N N . THR A 1 93 ? -4.733 -3.281 19.741 1.00 91.00 93 THR A N 1
ATOM 727 C CA . THR A 1 93 ? -4.098 -1.961 19.658 1.00 91.00 93 THR A CA 1
ATOM 728 C C . THR A 1 93 ? -4.290 -1.107 20.910 1.00 91.00 93 THR A C 1
ATOM 730 O O . THR A 1 93 ? -3.460 -0.243 21.165 1.00 91.00 93 THR A O 1
ATOM 733 N N . GLU A 1 94 ? -5.341 -1.353 21.697 1.00 86.06 94 GLU A N 1
ATOM 734 C CA . GLU A 1 94 ? -5.620 -0.664 22.969 1.00 86.06 94 GLU A CA 1
ATOM 735 C C . GLU A 1 94 ? -5.017 -1.391 24.182 1.00 86.06 94 GLU A C 1
ATOM 737 O O . GLU A 1 94 ? -4.775 -0.768 25.209 1.00 86.06 94 GLU A O 1
ATOM 742 N N . SER A 1 95 ? -4.745 -2.695 24.066 1.00 77.00 95 SER A N 1
ATOM 743 C CA . SER A 1 95 ? -4.213 -3.527 25.159 1.00 77.00 95 SER A CA 1
ATOM 744 C C . SER A 1 95 ? -2.681 -3.518 25.261 1.00 77.00 95 SER A C 1
ATOM 746 O O . SER A 1 95 ? -2.115 -4.343 25.978 1.00 77.00 95 SER A O 1
ATOM 748 N N . SER A 1 96 ? -1.991 -2.641 24.525 1.00 57.53 96 SER A N 1
ATOM 749 C CA . SER A 1 96 ? -0.540 -2.483 24.670 1.00 57.53 96 SER A CA 1
ATOM 750 C C . SER A 1 96 ? -0.240 -1.730 25.974 1.00 57.53 96 SER A C 1
ATOM 752 O O . SER A 1 96 ? -0.819 -0.658 26.154 1.00 57.53 96 SER A O 1
ATOM 754 N N . PRO A 1 97 ? 0.624 -2.253 26.870 1.00 54.50 97 PRO A N 1
ATOM 755 C CA . PRO A 1 97 ? 1.084 -1.507 28.041 1.00 54.50 97 PRO A CA 1
ATOM 756 C C . PRO A 1 97 ? 1.847 -0.236 27.651 1.00 54.50 97 PRO A C 1
ATOM 758 O O . PRO A 1 97 ? 2.389 -0.189 26.517 1.00 54.50 97 PRO A O 1
#

Foldseek 3Di:
DVVVVCVVCVVVVPDDDDDPVVVVVVVVVVPVPPDDDDDDDDDDDLVPDDPVVVCVVCVVVVPPDPVVVLVVVLVVCVVVVNNVVSVVSVCVVVVDD

Organism: NCBI:txid2755281

Radius of gyration: 28.24 Å; chains: 1; bounding box: 60×21×75 Å

Sequence (97 aa):
MESRFLLANAKWLDVALTFKAEIAEANKTNLPGTSSGSRGRPKKLFPQSSSKTKKRKVELLLNITPERLNFATEMTLRKGGRRDAARIVKEITESSP

pLDDT: mean 83.01, std 15.23, range [48.56, 97.69]

Secondary structure (DSSP, 8-state):
--HHHHHHHHHHHTS--PPPHHHHHHHHHS---SSSS--SSPPPPSTTS-HHHHHHHHGGGTTS-HHHHHHHHHHHHHHTT-HHHHHHHHHHHHS--